Protein AF-A0A6J4SXY9-F1 (afdb_monomer_lite)

Organism: NCBI:txid169976

Radius of gyration: 25.93 Å; chains: 1; bounding box: 40×80×73 Å

Secondary structure (DSSP, 8-state):
--EEE-GGGSPP-S--EEEEES--HHHHHHHH-PPPEEEE-SS-EEEEEEEE-SSS-EEEEEE-TT-SS-SEEEEE-TT-HHHHHHHHHHTT--GGGEEEE-GGGHHHHHHHHHHHHHHHTTT------S----PPPP-------PPPP---

Foldseek 3Di:
DKDWDDCVPPDDDPDKWKWWFQDDQVLLCVQQVFDWDWDDDPPAIKTKIKIDPVPPWIWMWIAGPPDPDGTIMIIGDPPPLVNLLVVCVNSVDAPVRTPDGDPVSVVSNVVSNVVVVVVVVVPDPPPPPPDDDPDPPDDDDDDDDDDDDDDD

Structure (mmCIF, N/CA/C/O backbone):
data_AF-A0A6J4SXY9-F1
#
_entry.id   AF-A0A6J4SXY9-F1
#
loop_
_atom_site.group_PDB
_atom_site.id
_atom_site.type_symbol
_atom_site.label_atom_id
_atom_site.label_alt_id
_atom_site.label_comp_id
_atom_site.label_asym_id
_atom_site.label_entity_id
_atom_site.label_seq_id
_atom_site.pdbx_PDB_ins_code
_atom_site.Cartn_x
_atom_site.Cartn_y
_atom_site.Cartn_z
_atom_site.occupancy
_atom_site.B_iso_or_equiv
_atom_site.auth_seq_id
_atom_site.auth_comp_id
_atom_site.auth_asym_id
_atom_site.auth_atom_id
_atom_site.pdbx_PDB_model_num
ATOM 1 N N . MET A 1 1 ? -16.588 9.593 -3.927 1.00 68.44 1 MET A N 1
ATOM 2 C CA . MET A 1 1 ? -16.099 9.160 -5.251 1.00 68.44 1 MET A CA 1
ATOM 3 C C . MET A 1 1 ? -14.590 9.056 -5.149 1.00 68.44 1 MET A C 1
ATOM 5 O O . MET A 1 1 ? -13.985 10.033 -4.726 1.00 68.44 1 MET A O 1
ATOM 9 N N . ILE A 1 2 ? -14.017 7.882 -5.417 1.00 83.00 2 ILE A N 1
ATOM 10 C CA . ILE A 1 2 ? -12.562 7.674 -5.389 1.00 83.00 2 ILE A CA 1
ATOM 11 C C . ILE A 1 2 ? -11.983 8.322 -6.645 1.00 83.00 2 ILE A C 1
ATOM 13 O O . ILE A 1 2 ? -12.522 8.123 -7.734 1.00 83.00 2 ILE A O 1
ATOM 17 N N . ARG A 1 3 ? -10.928 9.122 -6.490 1.00 89.25 3 ARG A N 1
ATOM 18 C CA . ARG A 1 3 ? -10.155 9.663 -7.610 1.00 89.25 3 ARG A CA 1
ATOM 19 C C . ARG A 1 3 ? -8.835 8.909 -7.680 1.00 89.25 3 ARG A C 1
ATOM 21 O O . ARG A 1 3 ? -8.188 8.732 -6.650 1.00 89.25 3 ARG A O 1
ATOM 28 N N . GLN A 1 4 ? -8.473 8.449 -8.871 1.00 89.12 4 GLN A N 1
ATOM 29 C CA . GLN A 1 4 ? -7.216 7.750 -9.124 1.00 89.12 4 GLN A CA 1
ATOM 30 C C . GLN A 1 4 ? -6.433 8.463 -10.221 1.00 89.12 4 GLN A C 1
ATOM 32 O O . GLN A 1 4 ? -7.031 9.117 -11.077 1.00 89.12 4 GLN A O 1
ATOM 37 N N . PHE A 1 5 ? -5.115 8.343 -10.159 1.00 87.56 5 PHE A N 1
ATOM 38 C CA . PHE A 1 5 ? -4.172 8.882 -11.133 1.00 87.56 5 PHE A CA 1
ATOM 39 C C . PHE A 1 5 ? -3.023 7.888 -11.333 1.00 87.56 5 PHE A C 1
ATOM 41 O O . PHE A 1 5 ? -2.923 6.908 -10.587 1.00 87.56 5 PHE A O 1
ATOM 48 N N . THR A 1 6 ? -2.204 8.103 -12.361 1.00 81.56 6 THR A N 1
ATOM 49 C CA . THR A 1 6 ? -1.128 7.173 -12.720 1.00 81.56 6 THR A CA 1
ATOM 50 C C . THR A 1 6 ? 0.015 7.247 -11.710 1.00 81.56 6 THR A C 1
ATOM 52 O O . THR A 1 6 ? 0.191 8.240 -11.001 1.00 81.56 6 THR A O 1
ATOM 55 N N . LEU A 1 7 ? 0.819 6.184 -11.631 1.00 80.31 7 LEU A N 1
ATOM 56 C CA . LEU A 1 7 ? 1.990 6.173 -10.751 1.00 80.31 7 LEU A CA 1
ATOM 57 C C . LEU A 1 7 ? 3.033 7.230 -11.154 1.00 80.31 7 LEU A C 1
ATOM 59 O O . LEU A 1 7 ? 3.742 7.738 -10.294 1.00 80.31 7 LEU A O 1
ATOM 63 N N . GLU A 1 8 ? 3.092 7.594 -12.434 1.00 79.00 8 GLU A N 1
ATOM 64 C CA . GLU A 1 8 ? 3.990 8.626 -12.975 1.00 79.00 8 GLU A CA 1
ATOM 65 C C . GLU A 1 8 ? 3.764 10.002 -12.328 1.00 79.00 8 GLU A C 1
ATOM 67 O O . GLU A 1 8 ? 4.708 10.765 -12.134 1.00 79.00 8 GLU A O 1
ATOM 72 N N . ASP A 1 9 ? 2.525 10.286 -11.922 1.00 77.62 9 ASP A N 1
ATOM 73 C CA . ASP A 1 9 ? 2.143 11.517 -11.227 1.00 77.62 9 ASP A CA 1
ATOM 74 C C . ASP A 1 9 ? 2.424 11.456 -9.708 1.00 77.62 9 ASP A C 1
ATOM 76 O O . ASP A 1 9 ? 2.212 12.433 -8.973 1.00 77.62 9 ASP A O 1
ATOM 80 N N . TRP A 1 10 ? 2.873 10.308 -9.185 1.00 80.88 10 TRP A N 1
ATOM 81 C CA . TRP A 1 10 ? 3.233 10.169 -7.779 1.00 80.88 10 TRP A CA 1
ATOM 82 C C . TRP A 1 10 ? 4.629 10.752 -7.517 1.00 80.88 10 TRP A C 1
ATOM 84 O O . TRP A 1 10 ? 5.600 10.346 -8.153 1.00 80.88 10 TRP A O 1
ATOM 94 N N . PRO A 1 11 ? 4.782 11.678 -6.552 1.00 72.06 11 PRO A N 1
ATOM 95 C CA . PRO A 1 11 ? 6.075 12.292 -6.286 1.00 72.06 11 PRO A CA 1
ATOM 96 C C . PRO A 1 11 ? 7.095 11.252 -5.806 1.00 72.06 11 PRO A C 1
ATOM 98 O O . PRO A 1 11 ? 6.943 10.640 -4.744 1.00 72.06 11 PRO A O 1
ATOM 101 N N . SER A 1 12 ? 8.168 11.094 -6.578 1.00 66.19 12 SER A N 1
ATOM 102 C CA . SER A 1 12 ? 9.338 10.300 -6.210 1.00 66.19 12 SER A CA 1
ATOM 103 C C . SER A 1 12 ? 10.073 10.941 -5.027 1.00 66.19 12 SER A C 1
ATOM 105 O O . SER A 1 12 ? 10.362 12.138 -5.054 1.00 66.19 12 SER A O 1
ATOM 107 N N . GLY A 1 13 ? 10.413 10.162 -3.999 1.00 61.22 13 GLY A N 1
ATOM 108 C CA . GLY A 1 13 ? 11.187 10.645 -2.852 1.00 61.22 13 GLY A CA 1
ATOM 109 C C . GLY A 1 13 ? 11.545 9.528 -1.873 1.00 61.22 13 GLY A C 1
ATOM 110 O O . GLY A 1 13 ? 10.828 8.538 -1.775 1.00 61.22 13 GLY A O 1
ATOM 111 N N . LEU A 1 14 ? 12.659 9.695 -1.152 1.00 54.75 14 LEU A N 1
ATOM 112 C CA . LEU A 1 14 ? 13.198 8.697 -0.213 1.00 54.75 14 LEU A CA 1
ATOM 113 C C . LEU A 1 14 ? 12.423 8.618 1.116 1.00 54.75 14 LEU A C 1
ATOM 115 O O . LEU A 1 14 ? 12.527 7.628 1.834 1.00 54.75 14 LEU A O 1
ATOM 119 N N . GLU A 1 15 ? 11.636 9.643 1.448 1.00 61.06 15 GLU A N 1
ATOM 120 C CA . GLU A 1 15 ? 10.902 9.741 2.715 1.00 61.06 15 GLU A CA 1
ATOM 121 C C . GLU A 1 15 ? 9.438 9.336 2.541 1.00 61.06 15 GLU A C 1
ATOM 123 O O . GLU A 1 15 ? 8.530 10.165 2.605 1.00 61.06 15 GLU A O 1
ATOM 128 N N . GLN A 1 16 ? 9.201 8.053 2.276 1.00 72.69 16 GLN A N 1
ATOM 129 C CA . GLN A 1 16 ? 7.846 7.528 2.164 1.00 72.69 16 GLN A CA 1
ATOM 130 C C . GLN A 1 16 ? 7.484 6.643 3.358 1.00 72.69 16 GLN A C 1
ATOM 132 O O . GLN A 1 16 ? 8.209 5.736 3.769 1.00 72.69 16 GLN A O 1
ATOM 137 N N . ASP A 1 17 ? 6.315 6.930 3.917 1.00 82.25 17 ASP A N 1
ATOM 138 C CA . ASP A 1 17 ? 5.741 6.238 5.059 1.00 82.25 17 ASP A CA 1
ATOM 139 C C . ASP A 1 17 ? 5.097 4.934 4.561 1.00 82.25 17 ASP A C 1
ATOM 141 O O . ASP A 1 17 ? 4.033 4.969 3.946 1.00 82.25 17 ASP A O 1
ATOM 145 N N . ALA A 1 18 ? 5.735 3.785 4.812 1.00 89.38 18 ALA A N 1
ATOM 146 C CA . ALA A 1 18 ? 5.314 2.499 4.250 1.00 89.38 18 ALA A CA 1
ATOM 147 C C . ALA A 1 18 ? 4.686 1.534 5.273 1.00 89.38 18 ALA A C 1
ATOM 149 O O 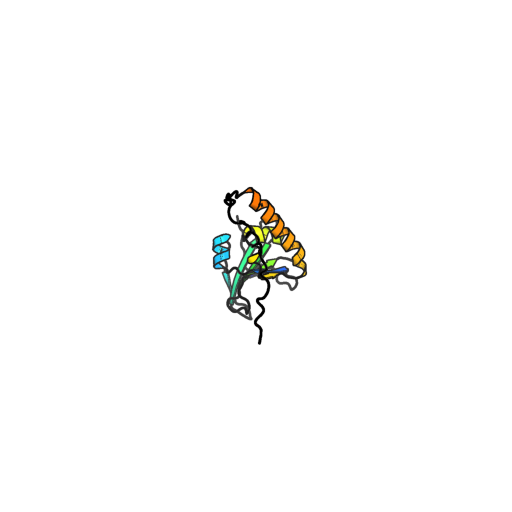. ALA A 1 18 ? 5.124 1.411 6.425 1.00 89.38 18 ALA A O 1
ATOM 150 N N . ILE A 1 19 ? 3.666 0.802 4.824 1.00 93.50 19 ILE A N 1
ATOM 151 C CA . ILE A 1 19 ? 3.005 -0.286 5.554 1.00 93.50 19 ILE A CA 1
ATOM 152 C C . ILE A 1 19 ? 2.810 -1.453 4.597 1.00 93.50 19 ILE A C 1
ATOM 154 O O . ILE A 1 19 ? 2.238 -1.276 3.529 1.00 93.50 19 ILE A O 1
ATOM 158 N N . LEU A 1 20 ? 3.232 -2.649 4.995 1.00 96.06 20 LEU A N 1
ATOM 159 C CA . LEU A 1 20 ? 3.011 -3.860 4.214 1.00 96.06 20 LEU A CA 1
ATOM 160 C C . LEU A 1 20 ? 1.724 -4.549 4.667 1.00 96.06 20 LEU A C 1
ATOM 162 O O . LEU A 1 20 ? 1.574 -4.896 5.846 1.00 96.06 20 LEU A O 1
ATOM 166 N N . LEU A 1 21 ? 0.814 -4.760 3.721 1.00 97.00 21 LEU A N 1
ATOM 167 C CA . LEU A 1 21 ? -0.462 -5.435 3.921 1.00 97.00 21 LEU A CA 1
ATOM 168 C C . LEU A 1 21 ? -0.419 -6.842 3.325 1.00 97.00 21 LEU A C 1
ATOM 170 O O . LEU A 1 21 ? 0.147 -7.037 2.259 1.00 97.00 21 LEU A O 1
ATOM 174 N N . SER A 1 22 ? -1.085 -7.809 3.955 1.00 97.38 22 SER A N 1
ATOM 175 C CA . SER A 1 22 ? -1.239 -9.172 3.421 1.00 97.38 22 SER A CA 1
ATOM 176 C C . SER A 1 22 ? -2.225 -9.285 2.257 1.00 97.38 22 SER A C 1
ATOM 178 O O . SER A 1 22 ? -2.527 -10.396 1.837 1.00 97.38 22 SER A O 1
ATOM 180 N N . LEU A 1 23 ? -2.786 -8.166 1.799 1.00 97.31 23 LEU A N 1
ATOM 181 C CA . LEU A 1 23 ? -3.806 -8.127 0.757 1.00 97.31 23 LEU A CA 1
ATOM 182 C C . LEU A 1 23 ? -3.143 -8.075 -0.620 1.00 97.31 23 LEU A C 1
ATOM 184 O O . LEU A 1 23 ? -2.150 -7.362 -0.794 1.00 97.31 23 LEU A O 1
ATOM 188 N N . ASP A 1 24 ? -3.719 -8.786 -1.583 1.00 97.19 24 ASP A N 1
ATOM 189 C CA . ASP A 1 24 ? -3.371 -8.686 -3.001 1.00 97.19 24 ASP A CA 1
ATOM 190 C C . ASP A 1 24 ? -4.198 -7.582 -3.708 1.00 97.19 24 ASP A C 1
ATOM 192 O O . ASP A 1 24 ? -5.195 -7.092 -3.149 1.00 97.19 24 ASP A O 1
ATOM 196 N N . PRO A 1 25 ? -3.786 -7.143 -4.914 1.00 97.69 25 PRO A N 1
ATOM 197 C CA . PRO A 1 25 ? -4.511 -6.137 -5.691 1.00 97.69 25 PRO A CA 1
ATOM 198 C C . PRO A 1 25 ? -5.984 -6.484 -5.920 1.00 97.69 25 PRO A C 1
ATOM 200 O O . PRO A 1 25 ? -6.857 -5.634 -5.726 1.00 97.69 25 PRO A O 1
ATOM 203 N N . ASP A 1 26 ? -6.277 -7.743 -6.250 1.00 97.50 26 ASP A N 1
ATOM 204 C CA . ASP A 1 26 ? -7.632 -8.228 -6.517 1.00 97.50 26 ASP A CA 1
ATOM 205 C C . ASP A 1 26 ? -8.550 -8.088 -5.296 1.00 97.50 26 ASP A C 1
ATOM 207 O O . ASP A 1 26 ? -9.710 -7.678 -5.398 1.00 97.50 26 ASP A O 1
ATOM 211 N N . GLU A 1 27 ? -8.057 -8.424 -4.109 1.00 97.06 27 GLU A N 1
ATOM 212 C CA . GLU A 1 27 ? -8.789 -8.293 -2.862 1.00 97.06 27 GLU A CA 1
ATOM 213 C C . GLU A 1 27 ? -9.036 -6.830 -2.503 1.00 97.06 27 GLU A C 1
ATOM 215 O O . GLU A 1 27 ? -10.156 -6.475 -2.114 1.00 97.06 27 GLU A O 1
ATOM 220 N N . ILE A 1 28 ? -8.032 -5.971 -2.678 1.00 97.06 28 ILE A N 1
ATOM 221 C CA . ILE A 1 28 ? -8.182 -4.530 -2.467 1.00 97.06 28 ILE A CA 1
ATOM 222 C C . ILE A 1 28 ? -9.220 -3.958 -3.437 1.00 97.06 28 ILE A C 1
ATOM 224 O O . ILE A 1 28 ? -10.114 -3.215 -3.010 1.00 97.06 28 ILE A O 1
ATOM 228 N N . ALA A 1 29 ? -9.151 -4.336 -4.713 1.00 96.56 29 ALA A N 1
ATOM 229 C CA . ALA A 1 29 ? -10.082 -3.903 -5.744 1.00 96.56 29 ALA A CA 1
ATOM 230 C C . ALA A 1 29 ? -11.518 -4.324 -5.421 1.00 96.56 29 ALA A C 1
ATOM 232 O O . ALA A 1 29 ? -12.426 -3.491 -5.447 1.00 96.56 29 ALA A O 1
ATOM 233 N N . ARG A 1 30 ? -11.735 -5.580 -5.005 1.00 96.56 30 ARG A N 1
ATOM 234 C CA . ARG A 1 30 ? -13.059 -6.069 -4.580 1.00 96.56 30 ARG A CA 1
ATOM 235 C C . ARG A 1 30 ? -13.619 -5.310 -3.376 1.00 96.56 30 ARG A C 1
ATOM 237 O O . ARG A 1 30 ? -14.818 -5.042 -3.335 1.00 96.56 30 ARG A O 1
ATOM 244 N N . ARG A 1 31 ? -12.785 -4.997 -2.379 1.00 94.94 31 ARG A N 1
ATOM 245 C CA . ARG A 1 31 ? -13.229 -4.369 -1.118 1.00 94.94 31 ARG A CA 1
ATOM 246 C C . ARG A 1 31 ? -13.486 -2.870 -1.248 1.00 94.94 31 ARG A C 1
ATOM 248 O O . ARG A 1 31 ? -14.402 -2.354 -0.614 1.00 94.94 31 ARG A O 1
ATOM 255 N N . SER A 1 32 ? -12.664 -2.175 -2.031 1.00 94.88 32 SER A N 1
ATOM 256 C CA . SER A 1 32 ? -12.626 -0.707 -2.056 1.00 94.88 32 SER A CA 1
ATOM 257 C C . SER A 1 32 ? -12.993 -0.091 -3.406 1.00 94.88 32 SER A C 1
ATOM 259 O O . SER A 1 32 ? -13.282 1.101 -3.467 1.00 94.88 32 SER A O 1
ATOM 261 N N . GLY A 1 33 ? -13.002 -0.876 -4.487 1.00 94.94 33 GLY A N 1
ATOM 262 C CA . GLY A 1 33 ? -13.194 -0.385 -5.853 1.00 94.94 33 GLY A CA 1
ATOM 263 C C . GLY A 1 33 ? -11.964 0.308 -6.451 1.00 94.94 33 GLY A C 1
ATOM 264 O O . GLY A 1 33 ? -12.073 0.892 -7.528 1.00 94.94 33 GLY A O 1
ATOM 265 N N . VAL A 1 34 ? -10.817 0.268 -5.764 1.00 95.69 34 VAL A N 1
ATOM 266 C CA . VAL A 1 34 ? -9.527 0.754 -6.273 1.00 95.69 34 VAL A CA 1
ATOM 267 C C . VAL A 1 34 ? -9.084 -0.109 -7.451 1.00 95.69 34 VAL A C 1
ATOM 269 O O . VAL A 1 34 ? -9.125 -1.332 -7.374 1.00 95.69 34 VAL A O 1
ATOM 272 N N . ARG A 1 35 ? -8.651 0.525 -8.538 1.00 95.94 35 ARG A N 1
ATOM 273 C CA . ARG A 1 35 ? -8.095 -0.161 -9.709 1.00 95.94 35 ARG A CA 1
ATOM 274 C C . ARG A 1 35 ? -6.580 -0.096 -9.685 1.00 95.94 35 ARG A C 1
ATOM 276 O O . ARG A 1 35 ? -6.039 0.963 -9.372 1.00 95.94 35 ARG A O 1
ATOM 283 N N . PHE A 1 36 ? -5.946 -1.215 -9.998 1.00 95.62 36 PHE A N 1
ATOM 284 C CA . PHE A 1 36 ? -4.506 -1.310 -10.160 1.00 95.62 36 PHE A CA 1
ATOM 285 C C . PHE A 1 36 ? -4.167 -1.337 -11.643 1.00 95.62 36 PHE A C 1
ATOM 287 O O . PHE A 1 36 ? -4.859 -1.984 -12.428 1.00 95.62 36 PHE A O 1
ATOM 294 N N . ASP A 1 37 ? -3.096 -0.638 -11.986 1.00 95.56 37 ASP A N 1
ATOM 295 C CA . ASP A 1 37 ? -2.505 -0.635 -13.310 1.00 95.56 37 ASP A CA 1
ATOM 296 C C . ASP A 1 37 ? -1.161 -1.364 -13.244 1.00 95.56 37 ASP A C 1
ATOM 298 O O . ASP A 1 37 ? -0.382 -1.188 -12.300 1.00 95.56 37 ASP A O 1
ATOM 302 N N . ALA A 1 38 ? -0.897 -2.200 -14.246 1.00 95.06 38 ALA A N 1
ATOM 303 C CA . ALA A 1 38 ? 0.382 -2.878 -14.376 1.00 95.06 38 ALA A CA 1
ATOM 304 C C . ALA A 1 38 ? 1.459 -1.892 -14.850 1.00 95.06 38 ALA A C 1
ATOM 306 O O . ALA A 1 38 ? 1.216 -1.049 -15.715 1.00 95.06 38 ALA A O 1
ATOM 307 N N . GLY A 1 39 ? 2.664 -2.034 -14.313 1.00 92.06 39 GLY A N 1
ATOM 308 C CA . GLY A 1 39 ? 3.832 -1.243 -14.663 1.00 92.06 39 GLY A CA 1
ATOM 309 C C . GLY A 1 39 ? 5.107 -2.076 -14.621 1.00 92.06 39 GLY A C 1
ATOM 310 O O . GLY A 1 39 ? 5.112 -3.241 -14.219 1.00 92.06 39 GLY A O 1
ATOM 311 N N . VAL A 1 40 ? 6.196 -1.468 -15.076 1.00 92.81 40 VAL A N 1
ATOM 312 C CA . VAL A 1 40 ? 7.530 -2.072 -15.086 1.00 92.81 40 VAL A CA 1
ATOM 313 C C . VAL A 1 40 ? 8.520 -1.020 -14.614 1.00 92.81 40 VAL A C 1
ATOM 315 O O . VAL A 1 40 ? 8.485 0.113 -15.098 1.00 92.81 40 VAL A O 1
ATOM 318 N N . ASP A 1 41 ? 9.386 -1.375 -13.670 1.00 87.50 41 ASP A N 1
ATOM 319 C CA . ASP A 1 41 ? 10.536 -0.559 -13.290 1.00 87.50 41 ASP A CA 1
ATOM 320 C C . ASP A 1 41 ? 11.853 -1.261 -13.663 1.00 87.50 41 ASP A C 1
ATOM 322 O O . ASP A 1 41 ? 11.873 -2.274 -14.361 1.00 87.50 41 ASP A O 1
ATOM 326 N N . ALA A 1 42 ? 12.986 -0.683 -13.261 1.00 86.25 42 ALA A N 1
ATOM 327 C CA . ALA A 1 42 ? 14.301 -1.234 -13.588 1.00 86.25 42 ALA A CA 1
ATOM 328 C C . ALA A 1 42 ? 14.602 -2.581 -12.900 1.00 86.25 42 ALA A C 1
ATOM 330 O O . ALA A 1 42 ? 15.591 -3.226 -13.249 1.00 86.25 42 ALA A O 1
ATOM 331 N N . LEU A 1 43 ? 13.806 -2.976 -11.904 1.00 84.31 43 LEU A N 1
ATOM 332 C CA . LEU A 1 43 ? 14.025 -4.149 -11.066 1.00 84.31 43 LEU A CA 1
ATOM 333 C C . LEU A 1 43 ? 12.980 -5.245 -11.314 1.00 84.31 43 LEU A C 1
ATOM 335 O O . LEU A 1 43 ? 13.353 -6.416 -11.275 1.00 84.31 43 LEU A O 1
ATOM 339 N N . ASP A 1 44 ? 11.710 -4.898 -11.554 1.00 91.31 44 ASP A N 1
ATOM 340 C CA . ASP A 1 44 ? 10.619 -5.875 -11.666 1.00 91.31 44 ASP A CA 1
ATOM 341 C C . ASP A 1 44 ? 9.361 -5.328 -12.384 1.00 91.31 44 ASP A C 1
ATOM 343 O O . ASP A 1 44 ? 9.220 -4.134 -12.669 1.00 91.31 44 ASP A O 1
ATOM 347 N N . VAL A 1 45 ? 8.412 -6.226 -12.656 1.00 94.38 45 VAL A N 1
ATOM 348 C CA . VAL A 1 45 ? 7.020 -5.873 -12.961 1.00 94.38 45 VAL A CA 1
ATOM 349 C C . VAL A 1 45 ? 6.258 -5.610 -11.664 1.00 94.38 45 VAL A C 1
ATOM 351 O O . VAL A 1 45 ? 6.508 -6.243 -10.638 1.00 94.38 45 VAL A O 1
ATOM 354 N N . PHE A 1 46 ? 5.297 -4.696 -11.700 1.00 94.56 46 PHE A N 1
ATOM 355 C CA . PHE A 1 46 ? 4.480 -4.377 -10.535 1.00 94.56 46 PHE A CA 1
ATOM 356 C C . PHE A 1 46 ? 3.048 -4.028 -10.925 1.00 94.56 46 PHE A C 1
ATOM 358 O O . PHE A 1 46 ? 2.750 -3.704 -12.071 1.00 94.56 46 PHE A O 1
ATOM 365 N N . GLU A 1 47 ? 2.166 -4.047 -9.938 1.00 96.44 47 GLU A N 1
ATOM 366 C CA . GLU A 1 47 ? 0.835 -3.459 -10.012 1.00 96.44 47 GLU A CA 1
ATOM 367 C C . GLU A 1 47 ? 0.764 -2.299 -9.029 1.00 96.44 47 GLU A C 1
ATOM 369 O O . GLU A 1 47 ? 1.154 -2.430 -7.865 1.00 96.44 47 GLU A O 1
ATOM 374 N N . ALA A 1 48 ? 0.273 -1.148 -9.477 1.00 96.00 48 ALA A N 1
ATOM 375 C CA . ALA A 1 48 ? 0.167 0.024 -8.627 1.00 96.00 48 ALA A CA 1
ATOM 376 C C . ALA A 1 48 ? -1.174 0.728 -8.771 1.00 96.00 48 ALA A C 1
ATOM 378 O O . ALA A 1 48 ? -1.824 0.694 -9.810 1.00 96.00 48 ALA A O 1
ATOM 379 N N . ALA A 1 49 ? -1.569 1.409 -7.705 1.00 95.81 49 ALA A N 1
ATOM 380 C CA . ALA A 1 49 ? -2.723 2.284 -7.705 1.00 95.81 49 ALA A CA 1
ATOM 381 C C . ALA A 1 49 ? -2.395 3.534 -6.907 1.00 95.81 49 ALA A C 1
ATOM 383 O O . ALA A 1 49 ? -1.883 3.440 -5.792 1.00 95.81 49 ALA A O 1
ATOM 384 N N . VAL A 1 50 ? -2.750 4.704 -7.430 1.00 94.62 50 VAL A N 1
ATOM 385 C CA . VAL A 1 50 ? -2.662 5.940 -6.658 1.00 94.62 50 VAL A CA 1
ATOM 386 C C . VAL A 1 50 ? -4.049 6.484 -6.389 1.00 94.62 50 VAL A C 1
ATOM 388 O O . VAL A 1 50 ? -4.894 6.546 -7.280 1.00 94.62 50 VAL A O 1
ATOM 391 N N . VAL A 1 51 ? -4.304 6.830 -5.131 1.00 93.31 51 VAL A N 1
ATOM 392 C CA . VAL A 1 51 ? -5.629 7.189 -4.635 1.00 93.31 51 VAL A CA 1
ATOM 393 C C . VAL A 1 51 ? -5.590 8.572 -4.004 1.00 93.31 51 VAL A C 1
ATOM 395 O O . VAL A 1 51 ? -4.859 8.811 -3.043 1.00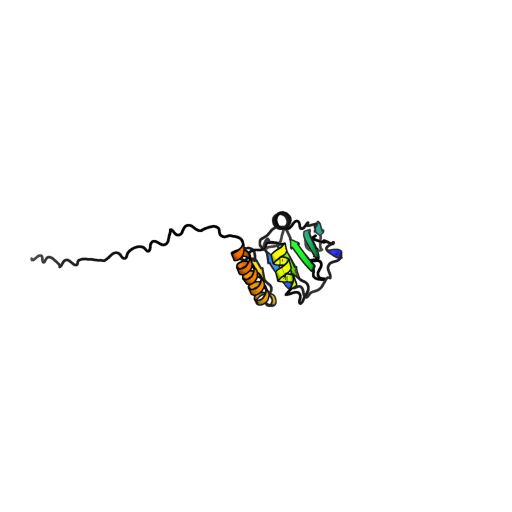 93.31 51 VAL A O 1
ATOM 398 N N . ASP A 1 52 ? -6.427 9.474 -4.513 1.00 91.56 52 ASP A N 1
ATOM 399 C CA . ASP A 1 52 ? -6.734 10.764 -3.898 1.00 91.56 52 ASP A CA 1
ATOM 400 C C . ASP A 1 52 ? -7.986 10.640 -3.016 1.00 91.56 52 ASP A C 1
ATOM 402 O O . ASP A 1 52 ? -9.059 10.204 -3.449 1.00 91.56 52 ASP A O 1
ATOM 406 N N . LEU A 1 53 ? -7.842 11.044 -1.755 1.00 87.56 53 LEU A N 1
ATOM 407 C CA . LEU A 1 53 ? -8.903 11.047 -0.751 1.00 87.56 53 LEU A CA 1
ATOM 408 C C . LEU A 1 53 ? -9.803 12.295 -0.837 1.00 87.56 53 LEU A C 1
ATOM 410 O O . LEU A 1 53 ? -10.756 12.416 -0.067 1.00 87.56 53 LEU A O 1
ATOM 414 N N . GLY A 1 54 ? -9.513 13.238 -1.740 1.00 85.06 54 GLY A N 1
ATOM 415 C CA . GLY A 1 54 ? -10.299 14.451 -1.985 1.00 85.06 54 GLY A CA 1
ATOM 416 C C . GLY A 1 54 ? -10.130 15.546 -0.928 1.00 85.06 54 GLY A C 1
ATOM 417 O O . GLY A 1 54 ? -10.790 16.579 -0.993 1.00 85.06 54 GLY A O 1
ATOM 418 N N . ASN A 1 55 ? -9.248 15.341 0.051 1.00 81.56 55 ASN A N 1
ATOM 419 C CA . ASN A 1 55 ? -8.927 16.287 1.125 1.00 81.56 55 ASN A CA 1
ATOM 420 C C . ASN A 1 55 ? -7.474 16.791 1.038 1.00 81.56 55 ASN A C 1
ATOM 422 O O . ASN A 1 55 ? -6.876 17.142 2.057 1.00 81.56 55 ASN A O 1
ATOM 426 N N . GLY A 1 56 ? -6.897 16.769 -0.168 1.00 82.38 56 GLY A N 1
ATOM 427 C CA . GLY A 1 56 ? -5.488 17.087 -0.411 1.00 82.38 56 GLY A CA 1
ATOM 428 C C . GLY A 1 56 ? -4.518 16.007 0.078 1.00 82.38 56 GLY A C 1
ATOM 429 O O . GLY A 1 56 ? -3.309 16.223 0.065 1.00 82.38 56 GLY A O 1
ATOM 430 N N . LYS A 1 57 ? -5.029 14.853 0.526 1.00 86.25 57 LYS A N 1
ATOM 431 C CA . LYS A 1 57 ? -4.223 13.686 0.879 1.00 86.25 57 LYS A CA 1
ATOM 432 C C . LYS A 1 57 ? -4.365 12.626 -0.194 1.00 86.25 57 LYS A C 1
ATOM 434 O O . LYS A 1 57 ? -5.453 12.383 -0.710 1.00 86.25 57 LYS A O 1
ATOM 439 N N . SER A 1 58 ? -3.277 11.923 -0.423 1.00 90.69 58 SER A N 1
ATOM 440 C CA . SER A 1 58 ? -3.239 10.792 -1.326 1.00 90.69 58 SER A CA 1
ATOM 441 C C . SER A 1 58 ? -2.304 9.724 -0.782 1.00 90.69 58 SER A C 1
ATOM 443 O O . SER A 1 58 ? -1.481 9.986 0.102 1.00 90.69 58 SER A O 1
ATOM 445 N N . PHE A 1 59 ? -2.479 8.509 -1.276 1.00 93.12 59 PHE A N 1
ATOM 446 C CA . PHE A 1 59 ? -1.623 7.371 -0.977 1.00 93.12 59 PHE A CA 1
ATOM 447 C C . PHE A 1 59 ? -1.430 6.539 -2.239 1.00 93.12 59 PHE A C 1
ATOM 449 O O . PHE A 1 59 ? -2.291 6.541 -3.119 1.00 93.12 59 PHE A O 1
ATOM 456 N N . ALA A 1 60 ? -0.313 5.828 -2.305 1.00 94.50 60 ALA A N 1
ATOM 457 C CA . ALA A 1 60 ? -0.059 4.842 -3.337 1.00 94.50 60 ALA A CA 1
ATOM 458 C C . ALA A 1 60 ? -0.140 3.432 -2.745 1.00 94.50 60 ALA A C 1
ATOM 460 O O . ALA A 1 60 ? 0.105 3.208 -1.558 1.00 94.50 60 ALA A O 1
ATOM 461 N N . LEU A 1 61 ? -0.523 2.489 -3.586 1.00 95.50 61 LEU A N 1
ATOM 462 C CA . LEU A 1 61 ? -0.476 1.062 -3.346 1.00 95.50 61 LEU A CA 1
ATOM 463 C C . LEU A 1 61 ? 0.451 0.470 -4.388 1.00 95.50 61 LEU A C 1
ATOM 465 O O . LEU A 1 61 ? 0.357 0.837 -5.557 1.00 95.50 61 LEU A O 1
ATOM 469 N N . GLN A 1 62 ? 1.320 -0.433 -3.961 1.00 95.19 62 GLN A N 1
ATOM 470 C CA . GLN A 1 62 ? 2.267 -1.083 -4.848 1.00 95.19 62 GLN A CA 1
ATOM 471 C C . GLN A 1 62 ? 2.401 -2.554 -4.483 1.00 95.19 62 GLN A C 1
ATOM 473 O O . GLN A 1 62 ? 2.620 -2.900 -3.321 1.00 95.19 62 GLN A O 1
ATOM 478 N N . TYR A 1 63 ? 2.262 -3.414 -5.478 1.00 96.38 63 TYR A N 1
ATOM 479 C CA . TYR A 1 63 ? 2.369 -4.855 -5.359 1.00 96.38 63 TYR A CA 1
ATOM 480 C C . TYR A 1 63 ? 3.413 -5.360 -6.351 1.00 96.38 63 TYR A C 1
ATOM 482 O O . TYR A 1 63 ? 3.345 -5.056 -7.538 1.00 96.38 63 TYR A O 1
ATOM 490 N N . TYR A 1 64 ? 4.372 -6.131 -5.848 1.00 95.75 64 TYR A N 1
ATOM 491 C CA . TYR A 1 64 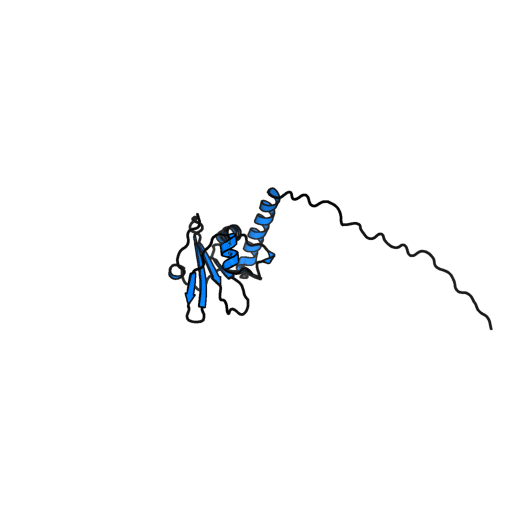? 5.402 -6.784 -6.648 1.00 95.75 64 TYR A CA 1
ATOM 492 C C . TYR A 1 64 ? 5.172 -8.297 -6.577 1.00 95.75 64 TYR A C 1
ATOM 494 O O . TYR A 1 64 ? 5.364 -8.875 -5.500 1.00 95.75 64 TYR A O 1
ATOM 502 N N . PRO A 1 65 ? 4.774 -8.957 -7.681 1.00 95.00 65 PRO A N 1
ATOM 503 C CA . PRO A 1 65 ? 4.467 -10.388 -7.682 1.00 95.00 65 PRO A CA 1
ATOM 504 C C . PRO A 1 65 ? 5.641 -11.269 -7.237 1.00 95.00 65 PRO A C 1
ATOM 506 O O . PRO A 1 65 ? 5.426 -12.331 -6.654 1.00 95.00 65 PRO A O 1
ATOM 509 N N . ASN A 1 66 ? 6.879 -10.819 -7.474 1.00 94.25 66 ASN A N 1
ATOM 510 C CA . ASN A 1 66 ? 8.095 -11.572 -7.160 1.00 94.25 66 ASN A CA 1
ATOM 511 C C . ASN A 1 66 ? 8.772 -11.130 -5.848 1.00 94.25 66 ASN A C 1
ATOM 513 O O . ASN A 1 66 ? 9.896 -11.552 -5.560 1.00 94.25 66 ASN A O 1
ATOM 517 N N . ALA A 1 67 ? 8.121 -10.292 -5.031 1.00 92.19 67 ALA A N 1
ATOM 518 C CA . ALA A 1 67 ? 8.691 -9.861 -3.758 1.00 92.19 67 ALA A CA 1
ATOM 519 C C . ALA A 1 67 ? 8.882 -11.046 -2.783 1.00 92.19 67 ALA A C 1
ATOM 521 O O . ALA A 1 67 ? 7.998 -11.898 -2.667 1.00 92.19 67 ALA A O 1
ATOM 522 N N . PRO A 1 68 ? 9.976 -11.083 -1.990 1.00 93.12 68 PRO A N 1
ATOM 523 C CA . PRO A 1 68 ? 10.227 -12.163 -1.025 1.00 93.12 68 PRO A CA 1
ATOM 524 C C . PRO A 1 68 ? 9.128 -12.336 0.031 1.00 93.12 68 PRO A C 1
ATOM 526 O O . PRO A 1 68 ? 8.947 -13.423 0.578 1.00 93.12 68 PRO A O 1
ATOM 529 N N . ILE A 1 69 ? 8.418 -11.251 0.348 1.00 93.12 69 ILE A N 1
ATOM 530 C CA . ILE A 1 69 ? 7.240 -11.257 1.209 1.00 93.12 69 ILE A CA 1
ATOM 531 C C . ILE A 1 69 ? 6.076 -10.755 0.362 1.00 93.12 69 ILE A C 1
ATOM 533 O O . ILE A 1 69 ? 6.047 -9.584 -0.009 1.00 93.12 69 ILE A O 1
ATOM 537 N N . SER A 1 70 ? 5.120 -11.639 0.080 1.00 94.38 70 SER A N 1
ATOM 538 C CA . SER A 1 70 ? 3.924 -11.279 -0.679 1.00 94.38 70 SER A CA 1
ATOM 539 C C . SER A 1 70 ? 3.053 -10.298 0.102 1.00 94.38 70 SER A C 1
ATOM 541 O O . SER A 1 70 ? 2.790 -10.492 1.294 1.00 94.38 70 SER A O 1
ATOM 543 N N . GLY A 1 71 ? 2.574 -9.269 -0.588 1.00 96.62 71 GLY A N 1
ATOM 544 C CA . GLY A 1 71 ? 1.664 -8.284 -0.028 1.00 96.62 71 GLY A CA 1
ATOM 545 C C . GLY A 1 71 ? 1.692 -6.961 -0.778 1.00 96.62 71 GLY A C 1
ATOM 546 O O . GLY A 1 71 ? 2.627 -6.666 -1.520 1.00 96.62 71 GLY A O 1
ATOM 547 N N . THR A 1 72 ? 0.662 -6.150 -0.564 1.00 97.44 72 THR A N 1
ATOM 548 C CA . THR A 1 72 ? 0.588 -4.799 -1.123 1.00 97.44 72 THR A CA 1
ATOM 549 C C . THR A 1 72 ? 1.172 -3.797 -0.136 1.00 97.44 72 THR A C 1
ATOM 551 O O . THR A 1 72 ? 0.753 -3.709 1.022 1.00 97.44 72 THR A O 1
ATOM 554 N N . THR A 1 73 ? 2.129 -3.003 -0.600 1.00 95.62 73 THR A N 1
ATOM 555 C CA . THR A 1 73 ? 2.705 -1.899 0.162 1.00 95.62 73 THR A CA 1
ATOM 556 C C . THR A 1 73 ? 1.809 -0.675 0.033 1.00 95.62 73 THR A C 1
ATOM 558 O O . THR A 1 73 ? 1.599 -0.159 -1.060 1.00 95.62 73 THR A O 1
ATOM 561 N N . LEU A 1 74 ? 1.287 -0.196 1.159 1.00 94.94 74 LEU A N 1
ATOM 562 C CA . LEU A 1 74 ? 0.663 1.112 1.279 1.00 94.94 74 LEU A CA 1
ATOM 563 C C . LEU A 1 74 ? 1.738 2.158 1.554 1.00 94.94 74 LEU A C 1
ATOM 565 O O . LEU A 1 74 ? 2.419 2.106 2.578 1.00 94.94 74 LEU A O 1
ATOM 569 N N . ILE A 1 75 ? 1.817 3.134 0.663 1.00 92.50 75 ILE A N 1
ATOM 570 C CA . ILE A 1 75 ? 2.785 4.218 0.670 1.00 92.50 75 ILE A CA 1
ATOM 571 C C . ILE A 1 75 ? 2.037 5.525 0.927 1.00 92.50 75 ILE A C 1
ATOM 573 O O . ILE A 1 75 ? 1.163 5.939 0.163 1.00 92.50 75 ILE A O 1
ATOM 577 N N . LEU A 1 76 ? 2.385 6.192 2.017 1.00 88.88 76 LEU A N 1
ATOM 578 C CA . LEU A 1 76 ? 1.828 7.475 2.414 1.00 88.88 76 LEU A CA 1
ATOM 579 C C . LEU A 1 76 ? 2.840 8.590 2.146 1.00 88.88 76 LEU A C 1
ATOM 581 O O . LEU A 1 76 ? 4.050 8.402 2.286 1.00 88.88 76 LEU A O 1
ATOM 585 N N . ARG A 1 77 ? 2.344 9.789 1.817 1.00 83.12 77 ARG A N 1
ATOM 586 C CA . ARG A 1 77 ? 3.202 10.981 1.791 1.00 83.12 77 ARG A CA 1
ATOM 587 C C . ARG A 1 77 ? 3.743 11.273 3.200 1.00 83.12 77 ARG A C 1
ATOM 589 O O . ARG A 1 77 ? 3.006 11.056 4.172 1.00 83.12 77 ARG A O 1
ATOM 596 N N . PRO A 1 78 ? 4.966 11.804 3.334 1.00 70.38 78 PRO A N 1
ATOM 597 C CA . PRO A 1 78 ? 5.531 12.128 4.638 1.00 70.38 78 PRO A CA 1
ATOM 598 C C . PRO A 1 78 ? 4.615 13.069 5.434 1.00 70.38 78 PRO A C 1
ATOM 600 O O . PRO A 1 78 ? 3.886 13.897 4.880 1.00 70.38 78 PRO A O 1
ATOM 603 N N . HIS A 1 79 ? 4.604 12.889 6.756 1.00 66.19 79 HIS A N 1
ATOM 604 C CA . HIS A 1 79 ? 3.757 13.619 7.713 1.00 66.19 79 HIS A CA 1
ATOM 605 C C . HIS A 1 79 ? 2.239 13.437 7.537 1.00 66.19 79 HIS A C 1
ATOM 607 O O . HIS A 1 79 ? 1.444 14.083 8.227 1.00 66.19 79 HIS A O 1
ATOM 613 N N . SER A 1 80 ? 1.793 12.506 6.690 1.00 68.56 80 SER A N 1
ATOM 614 C CA . SER A 1 80 ? 0.370 12.221 6.492 1.00 68.56 80 SER A CA 1
ATOM 615 C C . SER A 1 80 ? -0.162 11.150 7.456 1.00 68.56 80 SER A C 1
ATOM 617 O O . SER A 1 80 ? -0.986 10.311 7.098 1.00 68.56 80 SER A O 1
ATOM 619 N N . ALA A 1 81 ? 0.187 11.226 8.746 1.00 70.25 81 ALA A N 1
ATOM 620 C CA . ALA A 1 81 ? -0.394 10.354 9.778 1.00 70.25 81 ALA A CA 1
ATOM 621 C C . ALA A 1 81 ? -1.940 10.412 9.804 1.00 70.25 81 ALA A C 1
ATOM 623 O O . ALA A 1 81 ? -2.614 9.436 10.133 1.00 70.25 81 ALA A O 1
ATOM 624 N N . ARG A 1 82 ? -2.528 11.551 9.406 1.00 71.69 82 ARG A N 1
ATOM 625 C CA . ARG A 1 82 ? -3.983 11.682 9.202 1.00 71.69 82 ARG A CA 1
ATOM 626 C C . ARG A 1 82 ? -4.486 11.013 7.919 1.00 71.69 82 ARG A C 1
ATOM 628 O O . ARG A 1 82 ? -5.683 10.780 7.826 1.00 71.69 82 ARG A O 1
ATOM 635 N N . GLY A 1 83 ? -3.631 10.792 6.926 1.00 82.56 83 GLY A N 1
ATOM 636 C CA . GLY A 1 83 ? -3.921 10.030 5.709 1.00 82.56 83 GLY A CA 1
ATOM 637 C C . GLY A 1 83 ? -3.974 8.530 5.979 1.00 82.56 83 GLY A C 1
ATOM 638 O O . GLY A 1 83 ? -4.849 7.861 5.446 1.00 82.56 83 GLY A O 1
ATOM 639 N N . LEU A 1 84 ? -3.149 8.029 6.907 1.00 87.56 84 LEU A N 1
ATOM 640 C CA . LEU A 1 84 ? -3.149 6.619 7.308 1.00 87.56 84 LEU A CA 1
ATOM 641 C C . LEU A 1 84 ? -4.536 6.120 7.731 1.00 87.56 84 LEU A C 1
ATOM 643 O O . LEU A 1 84 ? -5.000 5.085 7.266 1.00 87.56 84 LEU A O 1
ATOM 647 N N . LYS A 1 85 ? -5.222 6.855 8.609 1.00 87.69 85 LYS A N 1
ATOM 648 C CA . LYS A 1 85 ? -6.558 6.465 9.082 1.00 87.69 85 LYS A CA 1
ATOM 649 C C . LYS A 1 85 ? -7.577 6.401 7.943 1.00 87.69 85 LYS A C 1
ATOM 651 O O . LYS A 1 85 ? -8.358 5.454 7.884 1.00 87.69 85 LYS A O 1
ATOM 656 N N . ASP A 1 86 ? -7.568 7.405 7.074 1.00 89.62 86 ASP A N 1
ATOM 657 C CA . ASP A 1 86 ? -8.498 7.504 5.950 1.00 89.62 86 ASP A CA 1
ATOM 658 C C . ASP A 1 86 ? -8.223 6.382 4.932 1.00 89.62 86 ASP A C 1
ATOM 660 O O . ASP A 1 86 ? -9.157 5.697 4.519 1.00 89.62 86 ASP A O 1
ATOM 664 N N . ALA A 1 87 ? -6.947 6.111 4.631 1.00 91.81 87 ALA A N 1
ATOM 665 C CA . ALA A 1 87 ? -6.510 5.008 3.776 1.00 91.81 87 ALA A CA 1
ATOM 666 C C . ALA A 1 87 ? -6.929 3.644 4.347 1.00 91.81 87 ALA A C 1
ATOM 668 O O . ALA A 1 87 ? -7.603 2.873 3.672 1.00 91.81 87 ALA A O 1
ATOM 669 N N . MET A 1 88 ? -6.633 3.370 5.624 1.00 92.06 88 MET A N 1
ATOM 670 C C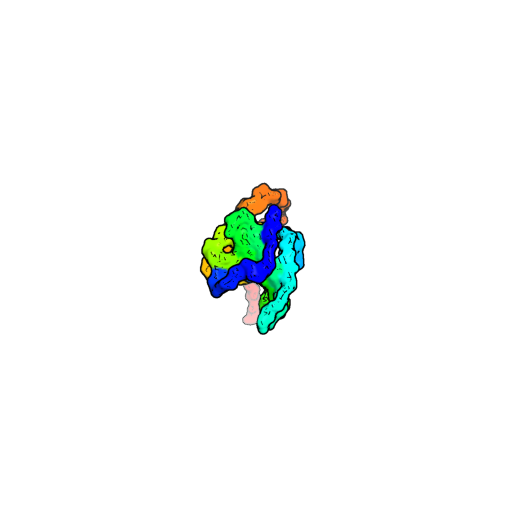A . MET A 1 88 ? -7.059 2.131 6.293 1.00 92.06 88 MET A CA 1
ATOM 671 C C . MET A 1 88 ? -8.579 1.960 6.238 1.00 92.06 88 MET A C 1
ATOM 673 O O . MET A 1 88 ? -9.073 0.859 5.996 1.00 92.06 88 MET A O 1
ATOM 677 N N . SER A 1 89 ? -9.330 3.044 6.468 1.00 90.75 89 SER A N 1
ATOM 678 C CA . SER A 1 89 ? -10.792 3.029 6.419 1.00 90.75 89 SER A CA 1
ATOM 679 C C . SER A 1 89 ? -11.304 2.683 5.024 1.00 90.75 89 SER A C 1
ATOM 681 O O . SER A 1 89 ? -12.145 1.791 4.919 1.00 90.75 89 SER A O 1
ATOM 683 N N . LEU A 1 90 ? -10.785 3.358 3.992 1.00 92.62 90 LEU A N 1
ATOM 684 C CA . LEU A 1 90 ? -11.163 3.170 2.591 1.00 92.62 90 LEU A CA 1
ATOM 685 C C . LEU A 1 90 ? -10.870 1.749 2.100 1.00 92.62 90 LEU A C 1
ATOM 687 O O . LEU A 1 90 ? -11.711 1.143 1.448 1.00 92.62 90 LEU A O 1
ATOM 691 N N . LEU A 1 91 ? -9.704 1.212 2.456 1.00 93.88 91 LEU A N 1
ATOM 692 C CA . LEU A 1 91 ? -9.245 -0.116 2.040 1.00 93.88 91 LEU A CA 1
ATOM 693 C C . LEU A 1 91 ? -9.858 -1.266 2.863 1.00 93.88 91 LEU A C 1
ATOM 695 O O . LEU A 1 91 ? -9.532 -2.427 2.645 1.00 93.88 91 LEU A O 1
ATOM 699 N N . ASP A 1 92 ? -10.711 -0.955 3.844 1.00 93.69 92 ASP A N 1
ATOM 700 C CA . ASP A 1 92 ? -11.249 -1.912 4.822 1.00 93.69 92 ASP A CA 1
ATOM 701 C C . ASP A 1 92 ? -10.188 -2.805 5.500 1.00 93.69 92 ASP A C 1
ATOM 703 O O . ASP A 1 92 ? -10.438 -3.965 5.820 1.00 93.69 92 ASP A O 1
ATOM 707 N N . VAL A 1 93 ? -8.996 -2.252 5.757 1.00 93.06 93 VAL A N 1
ATOM 708 C CA . VAL A 1 93 ? -7.884 -3.007 6.355 1.00 93.06 93 VAL A CA 1
ATOM 709 C C . VAL A 1 93 ? -8.170 -3.338 7.817 1.00 93.06 93 VAL A C 1
ATOM 711 O O . VAL A 1 93 ? -8.576 -2.483 8.623 1.00 93.06 93 VAL A O 1
ATOM 714 N N . ARG A 1 94 ? -7.907 -4.595 8.170 1.00 91.62 94 ARG A N 1
ATOM 715 C CA . ARG A 1 94 ? -8.038 -5.170 9.508 1.00 91.62 94 ARG A CA 1
ATOM 716 C C . ARG A 1 94 ? -6.668 -5.342 10.150 1.00 91.62 94 ARG A C 1
ATOM 718 O O . ARG A 1 94 ? -5.649 -5.499 9.494 1.00 91.62 94 ARG A O 1
ATOM 725 N N . ARG A 1 95 ? -6.643 -5.389 11.485 1.00 90.44 95 ARG A N 1
ATOM 726 C CA . ARG A 1 95 ? -5.392 -5.491 12.258 1.00 90.44 95 ARG A CA 1
ATOM 727 C C . ARG A 1 95 ? -4.520 -6.695 11.872 1.00 90.44 95 ARG A C 1
ATOM 729 O O . ARG A 1 95 ? -3.306 -6.563 11.897 1.00 90.44 95 ARG A O 1
ATOM 736 N N . HIS A 1 96 ? -5.119 -7.850 11.584 1.00 92.56 96 HIS A N 1
ATOM 737 C CA . HIS A 1 96 ? -4.373 -9.068 11.237 1.00 92.56 96 HIS A CA 1
ATOM 738 C C . HIS A 1 96 ? -3.845 -9.066 9.796 1.00 92.56 96 HIS A C 1
ATOM 740 O O . HIS A 1 96 ? -3.063 -9.940 9.453 1.00 92.56 96 HIS A O 1
ATOM 746 N N . GLU A 1 97 ? -4.265 -8.099 8.979 1.00 95.19 97 GLU A N 1
ATOM 747 C CA . GLU A 1 97 ? -3.832 -7.948 7.587 1.00 95.19 97 GLU A CA 1
ATOM 748 C C . GLU A 1 97 ? -2.612 -7.021 7.478 1.00 95.19 97 GLU A C 1
ATOM 750 O O . GLU A 1 97 ? -2.081 -6.820 6.394 1.00 95.19 97 GLU A O 1
ATOM 755 N N . VAL A 1 98 ? -2.147 -6.442 8.593 1.00 95.38 98 VAL A N 1
ATOM 756 C CA . VAL A 1 98 ? -0.913 -5.651 8.628 1.00 95.38 98 VAL A CA 1
ATOM 757 C C . VAL A 1 98 ? 0.254 -6.574 8.963 1.00 95.38 98 VAL A C 1
ATOM 759 O O . VAL A 1 98 ? 0.367 -7.041 10.097 1.00 95.38 98 VAL A O 1
ATOM 762 N N . ILE A 1 99 ? 1.132 -6.805 7.986 1.00 95.44 99 ILE A N 1
ATOM 763 C CA . ILE A 1 99 ? 2.331 -7.641 8.136 1.00 95.44 99 ILE A CA 1
ATOM 764 C C . ILE A 1 99 ? 3.445 -6.837 8.802 1.00 95.44 99 ILE A C 1
ATOM 766 O O . ILE A 1 99 ? 4.066 -7.276 9.770 1.00 95.44 99 ILE A O 1
ATOM 770 N N . TRP A 1 100 ? 3.699 -5.639 8.280 1.00 93.56 100 TRP A N 1
ATOM 771 C CA . TRP A 1 100 ? 4.788 -4.787 8.731 1.00 93.56 100 TRP A CA 1
ATOM 772 C C . TRP A 1 100 ? 4.391 -3.318 8.640 1.00 93.56 100 TRP A C 1
ATOM 774 O O . TRP A 1 100 ? 3.566 -2.920 7.823 1.00 93.56 100 TRP A O 1
ATOM 784 N N . VAL A 1 101 ? 4.982 -2.499 9.502 1.00 90.81 101 VAL A N 1
ATOM 785 C CA . VAL A 1 101 ? 4.762 -1.055 9.547 1.00 90.81 101 VAL A CA 1
ATOM 786 C C . VAL A 1 101 ? 6.100 -0.374 9.805 1.00 90.81 101 VAL A C 1
ATOM 788 O O . VAL A 1 101 ? 6.860 -0.816 10.679 1.00 90.81 101 VAL A O 1
ATOM 791 N N . ALA A 1 102 ? 6.365 0.719 9.087 1.00 86.81 102 ALA A N 1
ATOM 792 C CA . ALA A 1 102 ? 7.533 1.545 9.346 1.00 86.81 102 ALA A CA 1
ATOM 793 C C . ALA A 1 102 ? 7.594 1.962 10.833 1.00 86.81 102 ALA A C 1
ATOM 795 O O . ALA A 1 102 ? 6.556 2.291 11.427 1.00 86.81 102 ALA A O 1
ATOM 796 N N . PRO A 1 103 ? 8.776 1.929 11.483 1.00 84.50 103 PRO A N 1
ATOM 797 C CA . PRO A 1 103 ? 8.889 2.123 12.929 1.00 84.50 103 PRO A CA 1
ATOM 798 C C . PRO A 1 103 ? 8.230 3.402 13.458 1.00 84.50 103 PRO A C 1
ATOM 800 O O . PRO A 1 103 ? 7.547 3.351 14.482 1.00 84.50 103 PRO A O 1
ATOM 803 N N . HIS A 1 104 ? 8.372 4.522 12.748 1.00 80.88 104 HIS A N 1
ATOM 804 C CA . HIS A 1 104 ? 7.811 5.824 13.125 1.00 80.88 104 HIS A CA 1
ATOM 805 C C . HIS A 1 104 ? 6.289 5.918 12.946 1.00 80.88 104 HIS A C 1
ATOM 807 O O . HIS A 1 104 ? 5.642 6.747 13.584 1.00 80.88 104 HIS A O 1
ATOM 813 N N . LEU A 1 105 ? 5.683 5.024 12.162 1.00 80.81 105 LEU A N 1
ATOM 814 C CA . LEU A 1 105 ? 4.231 4.952 11.975 1.00 80.81 105 LEU A CA 1
ATOM 815 C C . LEU A 1 105 ? 3.517 4.096 13.024 1.00 80.81 105 LEU A C 1
ATOM 817 O O . LEU A 1 105 ? 2.292 4.187 13.142 1.00 80.81 105 LEU A O 1
ATOM 821 N N . LYS A 1 106 ? 4.242 3.277 13.802 1.00 79.69 106 LYS A N 1
ATOM 822 C CA . LYS A 1 106 ? 3.651 2.317 14.756 1.00 79.69 106 LYS A CA 1
ATOM 823 C C . LYS A 1 106 ? 2.607 2.963 15.664 1.00 79.69 106 LYS A C 1
ATOM 825 O O . LYS A 1 106 ? 1.488 2.462 15.770 1.00 79.69 106 LYS A O 1
ATOM 830 N N . THR A 1 107 ? 2.941 4.087 16.292 1.00 78.44 107 THR A N 1
ATOM 831 C CA . THR A 1 107 ? 2.041 4.785 17.224 1.00 78.44 107 THR A CA 1
ATOM 832 C C . THR A 1 107 ? 0.768 5.275 16.529 1.00 78.44 107 THR A C 1
ATOM 834 O O . THR A 1 107 ? -0.331 5.090 17.052 1.00 78.44 107 THR A O 1
ATOM 837 N N . HIS A 1 108 ? 0.890 5.836 15.323 1.00 77.88 108 HIS A N 1
ATOM 838 C CA . HIS A 1 108 ? -0.244 6.344 14.548 1.00 77.88 108 HIS A CA 1
ATOM 839 C C . HIS A 1 108 ? -1.154 5.220 14.036 1.00 77.88 108 HIS A C 1
ATOM 841 O O . HIS A 1 108 ? -2.380 5.344 14.101 1.00 77.88 108 HIS A O 1
ATOM 847 N N . LEU A 1 109 ? -0.573 4.097 13.607 1.00 77.88 109 LEU A N 1
ATOM 848 C CA . LEU A 1 109 ? -1.318 2.916 13.174 1.00 77.88 109 LEU A CA 1
ATOM 849 C C . LEU A 1 109 ? -2.179 2.345 14.308 1.00 77.88 109 LEU A C 1
ATOM 851 O O . LEU A 1 109 ? -3.360 2.055 14.107 1.00 77.88 109 LEU A O 1
ATOM 855 N N . TRP A 1 110 ? -1.621 2.221 15.516 1.00 75.75 110 TRP A N 1
ATOM 856 C CA . TRP A 1 110 ? -2.363 1.706 16.669 1.00 75.75 110 TRP A CA 1
ATOM 857 C C . TRP A 1 110 ? -3.563 2.579 17.038 1.00 75.75 110 TRP A C 1
ATOM 859 O O . TRP A 1 110 ? -4.624 2.047 17.377 1.00 75.75 110 TRP A O 1
ATOM 869 N N . VAL A 1 111 ? -3.428 3.904 16.934 1.00 80.75 111 VAL A N 1
ATOM 870 C CA . VAL A 1 111 ? -4.542 4.839 17.142 1.00 80.75 111 VAL A CA 1
ATOM 871 C C . VAL A 1 111 ? -5.611 4.645 16.064 1.00 80.75 111 VAL A C 1
ATOM 873 O O . VAL A 1 111 ? -6.781 4.453 16.403 1.00 80.75 111 VAL A O 1
ATOM 876 N N . ALA A 1 112 ? -5.221 4.608 14.787 1.00 76.69 112 ALA A N 1
ATOM 877 C CA . ALA A 1 112 ? -6.147 4.439 13.667 1.00 76.69 112 ALA A CA 1
ATOM 878 C C . ALA A 1 112 ? -6.953 3.128 13.761 1.00 76.69 112 ALA A C 1
ATOM 880 O O . ALA A 1 112 ? -8.185 3.140 13.668 1.00 76.69 112 ALA A O 1
ATOM 881 N N . LEU A 1 113 ? -6.282 2.003 14.028 1.00 78.38 113 LEU A N 1
ATOM 882 C CA . LEU A 1 113 ? -6.933 0.698 14.178 1.00 78.38 113 LEU A CA 1
ATOM 883 C C . LEU A 1 113 ? -7.858 0.650 15.406 1.00 78.38 113 LEU A C 1
ATOM 885 O O . LEU A 1 113 ? -8.963 0.107 15.333 1.00 78.38 113 LEU A O 1
ATOM 889 N N . ARG A 1 114 ? -7.452 1.244 16.537 1.00 76.06 114 ARG A N 1
ATOM 890 C CA . ARG A 1 114 ? -8.256 1.263 17.772 1.00 76.06 114 ARG A CA 1
ATOM 891 C C . ARG A 1 114 ? -9.527 2.099 17.627 1.00 76.06 114 ARG A C 1
ATOM 893 O O . ARG A 1 114 ? -10.581 1.700 18.128 1.00 76.06 114 ARG A O 1
ATOM 900 N N . GLU A 1 115 ? -9.452 3.241 16.950 1.00 73.50 115 GLU A N 1
ATOM 901 C CA . GLU A 1 115 ? -10.627 4.073 16.676 1.00 73.50 115 GLU A CA 1
ATOM 902 C C . GLU A 1 115 ? -11.642 3.360 15.781 1.00 73.50 115 GLU A C 1
ATOM 904 O O . GLU A 1 115 ? -12.849 3.478 16.010 1.00 73.50 115 GLU A O 1
ATOM 909 N N . ARG A 1 116 ? -11.175 2.565 14.811 1.00 70.25 116 ARG A N 1
ATOM 910 C CA . ARG A 1 116 ? -12.055 1.756 13.962 1.00 70.25 116 ARG A CA 1
ATOM 911 C C . ARG A 1 116 ? -12.789 0.683 14.761 1.00 70.25 116 ARG A C 1
ATOM 913 O O . ARG A 1 116 ? -14.000 0.562 14.614 1.00 70.25 116 ARG A O 1
ATOM 920 N N . ILE A 1 117 ? -12.096 -0.038 15.650 1.00 66.75 117 ILE A N 1
ATOM 921 C CA . ILE A 1 117 ? -12.727 -1.041 16.531 1.00 66.75 117 ILE A CA 1
ATOM 922 C C . ILE A 1 117 ? -13.837 -0.393 17.370 1.00 66.75 117 ILE A C 1
ATOM 924 O O . ILE A 1 117 ? -14.928 -0.946 17.473 1.00 66.75 117 ILE A O 1
ATOM 928 N N . ARG A 1 118 ? -13.604 0.813 17.911 1.00 63.84 118 ARG A N 1
ATOM 929 C CA . ARG A 1 118 ? -14.627 1.561 18.662 1.00 63.84 118 ARG A CA 1
ATOM 930 C C . ARG A 1 118 ? -15.839 1.948 17.810 1.00 63.84 118 ARG A C 1
ATOM 932 O O . ARG A 1 118 ? -16.960 1.833 18.293 1.00 63.84 118 ARG A O 1
ATOM 939 N N . LYS A 1 119 ? -15.635 2.391 16.565 1.00 59.91 119 LYS A N 1
ATOM 940 C CA . LYS A 1 119 ? -16.731 2.803 15.667 1.00 59.91 119 LYS A CA 1
ATOM 941 C C . LYS A 1 119 ? -17.498 1.616 15.068 1.00 59.91 119 LYS A C 1
ATOM 943 O O . LYS A 1 119 ? -18.716 1.686 14.952 1.00 59.91 119 LYS A O 1
ATOM 948 N N . GLY A 1 120 ? -16.819 0.509 14.762 1.00 51.16 120 GLY A N 1
ATOM 949 C CA . GLY A 1 120 ? -17.441 -0.733 14.283 1.00 51.16 120 GLY A CA 1
ATOM 950 C C . GLY A 1 120 ? -18.281 -1.454 15.345 1.00 51.16 120 GLY A C 1
ATOM 951 O O . GLY A 1 120 ? -19.215 -2.177 15.005 1.00 51.16 120 GLY A O 1
ATOM 952 N N . PHE A 1 121 ? -18.019 -1.207 16.634 1.00 45.03 121 PHE A N 1
ATOM 953 C CA . PHE A 1 121 ? -18.780 -1.794 17.742 1.00 45.03 121 PHE A CA 1
ATOM 954 C C . PHE A 1 121 ? -20.200 -1.213 17.906 1.00 45.03 121 PHE A C 1
ATOM 956 O O . PHE A 1 121 ? -21.020 -1.796 18.609 1.00 45.03 121 PHE A O 1
ATOM 963 N N . ILE A 1 122 ? -20.529 -0.100 17.238 1.00 49.38 122 ILE A N 1
ATOM 964 C CA . ILE A 1 122 ? -21.873 0.507 17.296 1.00 49.38 122 ILE A CA 1
ATOM 965 C C . ILE A 1 122 ? -22.811 -0.072 16.212 1.00 49.38 122 ILE A C 1
ATOM 967 O O . ILE A 1 122 ? -24.027 -0.004 16.359 1.00 49.38 122 ILE A O 1
ATOM 971 N N . GLY A 1 123 ? -22.277 -0.712 15.162 1.00 41.50 123 GLY A N 1
ATOM 972 C CA . GLY A 1 123 ? -23.059 -1.177 14.003 1.00 41.50 123 GLY A CA 1
ATOM 973 C C . GLY A 1 123 ? -23.343 -2.681 13.916 1.00 41.50 123 GLY A C 1
ATOM 974 O O . GLY A 1 123 ? -24.058 -3.101 13.014 1.00 41.50 123 GLY A O 1
ATOM 975 N N . SER A 1 124 ? -22.811 -3.517 14.813 1.00 41.59 124 SER A N 1
ATOM 976 C CA . SER A 1 124 ? -23.038 -4.968 14.758 1.00 41.59 124 SER A CA 1
ATOM 977 C C . SER A 1 124 ? -23.249 -5.556 16.149 1.00 41.59 124 SER A C 1
ATOM 979 O O . SER A 1 124 ? -22.374 -6.202 16.725 1.00 41.59 124 SER A O 1
ATOM 981 N N . ARG A 1 125 ? -24.465 -5.389 16.686 1.00 41.84 125 ARG A N 1
ATOM 982 C CA . ARG A 1 125 ? -25.013 -6.372 17.629 1.00 41.84 125 ARG A CA 1
ATOM 983 C C . ARG A 1 125 ? -25.346 -7.644 16.845 1.00 41.84 125 ARG A C 1
ATOM 985 O O . ARG A 1 125 ? -26.509 -7.970 16.644 1.00 41.84 125 ARG A O 1
ATOM 992 N N . ARG A 1 126 ? -24.327 -8.402 16.432 1.00 41.81 126 ARG A N 1
ATOM 993 C CA . ARG A 1 126 ? -24.490 -9.856 16.427 1.00 41.81 126 ARG A CA 1
ATOM 994 C C . ARG A 1 126 ? -24.467 -10.266 17.889 1.00 41.81 126 ARG A C 1
ATOM 996 O O . ARG A 1 126 ? -23.429 -10.226 18.542 1.00 41.81 126 ARG A O 1
ATOM 1003 N N . THR A 1 127 ? -25.643 -10.576 18.412 1.00 41.75 127 THR A N 1
ATOM 1004 C CA . THR A 1 127 ? -25.832 -11.306 19.661 1.00 41.75 127 THR A CA 1
ATOM 1005 C C . THR A 1 127 ? -24.967 -12.561 19.607 1.00 41.75 127 THR A C 1
ATOM 1007 O O . THR A 1 127 ? -25.309 -13.543 18.956 1.00 41.75 127 THR A O 1
ATOM 1010 N N . VAL A 1 128 ? -23.810 -12.521 20.266 1.00 44.88 128 VAL A N 1
ATOM 1011 C CA . VAL A 1 128 ? -23.073 -13.734 20.618 1.00 44.88 128 VAL A CA 1
ATOM 1012 C C . VAL A 1 128 ? -23.940 -14.440 21.664 1.00 44.88 128 VAL A C 1
ATOM 1014 O O . VAL A 1 128 ? -24.192 -13.842 22.715 1.00 44.88 128 VAL A O 1
ATOM 1017 N N . PRO A 1 129 ? -24.462 -15.655 21.414 1.00 36.53 129 PRO A N 1
ATOM 1018 C CA . PRO A 1 129 ? -25.184 -16.379 22.447 1.00 36.53 129 PRO A CA 1
ATOM 1019 C C . PRO A 1 129 ? -24.222 -16.638 23.617 1.00 36.53 129 PRO A C 1
ATOM 1021 O O . PRO A 1 129 ? -23.113 -17.135 23.401 1.00 36.53 129 PRO A O 1
ATOM 1024 N N . PRO A 1 130 ? -24.597 -16.306 24.864 1.00 44.03 130 PRO A N 1
ATOM 1025 C CA . PRO A 1 130 ? -23.716 -16.461 26.007 1.00 44.03 130 PRO A CA 1
ATOM 1026 C C . PRO A 1 130 ? -23.726 -17.923 26.452 1.00 44.03 130 PRO A C 1
ATOM 1028 O O . PRO A 1 130 ? -24.347 -18.267 27.451 1.00 44.03 130 PRO A O 1
ATOM 1031 N N . LYS A 1 131 ? -23.059 -18.810 25.714 1.00 50.00 131 LYS A N 1
ATOM 1032 C CA . LYS A 1 131 ? -22.736 -20.162 26.184 1.00 50.00 131 LYS A CA 1
ATOM 1033 C C . LYS A 1 131 ? -21.439 -20.627 25.541 1.00 50.00 131 LYS A C 1
ATOM 1035 O O . LYS A 1 131 ? -21.465 -21.056 24.399 1.00 50.00 131 LYS A O 1
ATOM 1040 N N . LEU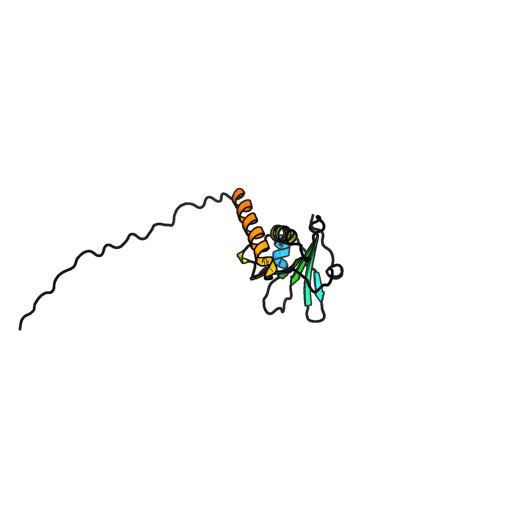 A 1 132 ? -20.338 -20.538 26.292 1.00 42.62 132 LEU A N 1
ATOM 1041 C CA . LEU A 1 132 ? -19.273 -21.556 26.399 1.00 42.62 132 LEU A CA 1
ATOM 1042 C C . LEU A 1 132 ? -18.077 -21.003 27.194 1.00 42.62 132 LEU A C 1
ATOM 1044 O O . LEU A 1 132 ? -16.960 -20.911 26.711 1.00 42.62 132 LEU A O 1
ATOM 1048 N N . TYR A 1 133 ? -18.315 -20.674 28.462 1.00 42.94 133 TYR A N 1
ATOM 1049 C CA . TYR A 1 133 ? -17.277 -20.791 29.490 1.00 42.94 133 TYR A CA 1
ATOM 1050 C C . TYR A 1 133 ? -17.886 -21.495 30.700 1.00 42.94 133 TYR A C 1
ATOM 1052 O O . TYR A 1 133 ? -18.027 -20.937 31.786 1.00 42.94 133 TYR A O 1
ATOM 1060 N N . ALA A 1 134 ? -18.286 -22.752 30.498 1.00 46.38 134 ALA A N 1
ATOM 1061 C CA . ALA A 1 134 ? -18.383 -23.674 31.615 1.00 46.38 134 ALA A CA 1
ATOM 1062 C C . ALA A 1 134 ? -16.946 -23.959 32.068 1.00 46.38 134 ALA A C 1
ATOM 1064 O O . ALA A 1 134 ? -16.180 -24.619 31.370 1.00 46.38 134 ALA A O 1
ATOM 1065 N N . ARG A 1 135 ? -16.561 -23.397 33.216 1.00 44.72 135 ARG A N 1
ATOM 1066 C CA . ARG A 1 135 ? -15.321 -23.764 33.903 1.00 44.72 135 ARG A CA 1
ATOM 1067 C C . ARG A 1 135 ? -15.337 -25.279 34.152 1.00 44.72 135 ARG A C 1
ATOM 1069 O O . ARG A 1 135 ? -16.341 -25.761 34.685 1.00 44.72 135 ARG A O 1
ATOM 1076 N N . PRO A 1 136 ? -14.269 -26.035 33.850 1.00 44.22 136 PRO A N 1
ATOM 1077 C CA . PRO A 1 136 ? -14.159 -27.387 34.371 1.00 44.22 136 PRO A CA 1
ATOM 1078 C C . PRO A 1 136 ? -14.151 -27.311 35.903 1.00 44.22 136 PRO A C 1
ATOM 1080 O O . PRO A 1 136 ? -13.321 -26.629 36.508 1.00 44.22 136 PRO A O 1
ATOM 1083 N N . ARG A 1 137 ? -15.141 -27.961 36.528 1.00 47.81 137 ARG A N 1
ATOM 1084 C CA . ARG A 1 137 ? -15.187 -28.161 37.978 1.00 47.81 137 ARG A CA 1
ATOM 1085 C C . ARG A 1 137 ? -13.913 -28.889 38.397 1.00 47.81 137 ARG A C 1
ATOM 1087 O O . ARG A 1 137 ? -13.547 -29.905 37.813 1.00 47.81 137 ARG A O 1
ATOM 1094 N N . SER A 1 138 ? -13.268 -28.356 39.425 1.00 48.56 138 SER A N 1
ATOM 1095 C CA . SER A 1 138 ? -12.163 -28.983 40.133 1.00 48.56 138 SER A CA 1
ATOM 1096 C C . SER A 1 138 ? -12.535 -30.406 40.556 1.00 48.56 138 SER A C 1
ATOM 1098 O O . SER A 1 138 ? -13.500 -30.630 41.289 1.00 48.56 138 SER A O 1
ATOM 1100 N N . ILE A 1 139 ? -11.750 -31.380 40.101 1.00 52.38 139 ILE A N 1
ATOM 1101 C CA . ILE A 1 139 ? -11.795 -32.745 40.618 1.00 52.38 139 ILE A CA 1
ATOM 1102 C C . ILE A 1 139 ? -11.230 -32.694 42.041 1.00 52.38 139 ILE A C 1
ATOM 1104 O O . ILE A 1 139 ? -10.030 -32.509 42.246 1.00 52.38 139 ILE A O 1
ATOM 1108 N N . ARG A 1 140 ? -12.110 -32.826 43.041 1.00 49.19 140 ARG A N 1
ATOM 1109 C CA . ARG A 1 140 ? -11.720 -33.134 44.421 1.00 49.19 140 ARG A CA 1
ATOM 1110 C C . ARG A 1 140 ? -11.039 -34.504 44.420 1.00 49.19 140 ARG A C 1
ATOM 1112 O O . ARG A 1 140 ? -11.697 -35.513 44.193 1.00 49.19 140 ARG A O 1
ATOM 1119 N N . ARG A 1 141 ? -9.736 -34.547 44.712 1.00 48.19 141 ARG A N 1
ATOM 1120 C CA . ARG A 1 141 ? -9.063 -35.775 45.155 1.00 48.19 141 ARG A CA 1
ATOM 1121 C C . ARG A 1 141 ? -9.522 -36.075 46.580 1.00 48.19 141 ARG A C 1
ATOM 1123 O O . ARG A 1 141 ? -9.080 -35.433 47.526 1.00 48.19 141 ARG A O 1
ATOM 1130 N N . SER A 1 142 ? -10.442 -37.019 46.713 1.00 51.66 142 SER A N 1
ATOM 1131 C CA . SER A 1 142 ? -10.834 -37.624 47.983 1.00 51.66 142 SER A CA 1
ATOM 1132 C C . SER A 1 142 ? -10.102 -38.947 48.184 1.00 51.66 142 SER A C 1
ATOM 1134 O O . SER A 1 142 ? -10.119 -39.788 47.292 1.00 51.66 142 SER A O 1
ATOM 1136 N N . GLY A 1 143 ? -9.571 -39.148 49.390 1.00 47.19 143 GLY A N 1
ATOM 1137 C CA . GLY A 1 143 ? -9.481 -40.475 50.000 1.00 47.19 143 GLY A CA 1
ATOM 1138 C C . GLY A 1 143 ? -8.128 -41.163 49.890 1.00 47.19 143 GLY A C 1
ATOM 1139 O O . GLY A 1 143 ? -7.882 -41.927 48.966 1.00 47.19 143 GLY A O 1
ATOM 1140 N N . GLY A 1 144 ? -7.283 -40.945 50.897 1.00 53.22 144 GLY A N 1
ATOM 1141 C CA . GLY A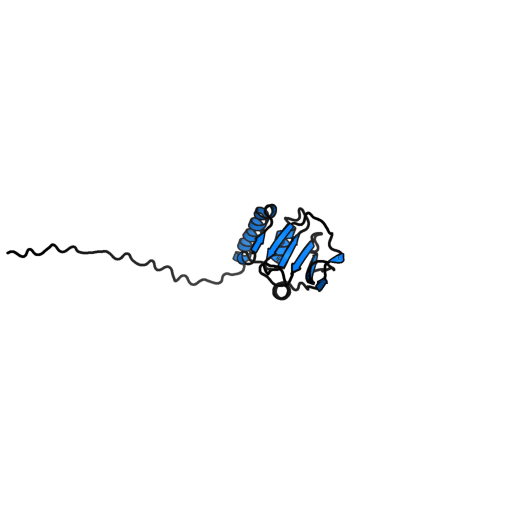 1 144 ? -6.209 -41.876 51.215 1.00 53.22 144 GLY A CA 1
ATOM 1142 C C . GLY A 1 144 ? -6.759 -43.194 51.767 1.00 53.22 144 GLY A C 1
ATOM 1143 O O . GLY A 1 144 ? -7.737 -43.207 52.514 1.00 53.22 144 GLY A O 1
ATOM 1144 N N . GLN A 1 145 ? -6.075 -44.291 51.451 1.00 52.69 145 GLN A N 1
ATOM 1145 C CA . GLN A 1 145 ? -6.176 -45.552 52.178 1.00 52.69 145 GLN A CA 1
ATOM 1146 C C . GLN A 1 145 ? -4.761 -46.051 52.499 1.00 52.69 145 GLN A C 1
ATOM 1148 O O . GLN A 1 145 ? -3.865 -46.032 51.659 1.00 52.69 145 GLN A O 1
ATOM 1153 N N . LYS A 1 146 ? -4.576 -46.386 53.778 1.00 60.25 146 LYS A N 1
ATOM 1154 C CA . LYS A 1 146 ? -3.339 -46.804 54.457 1.00 60.25 146 LYS A CA 1
ATOM 1155 C C . LYS A 1 146 ? -2.836 -48.189 53.997 1.00 60.25 146 LYS A C 1
ATOM 1157 O O . LYS A 1 146 ? -3.617 -48.953 53.438 1.00 60.25 146 LYS A O 1
ATOM 1162 N N . PRO A 1 147 ? -1.564 -48.537 54.286 1.00 59.09 147 PRO A N 1
ATOM 1163 C CA . PRO A 1 147 ? -0.926 -49.754 53.792 1.00 59.09 147 PRO A CA 1
ATOM 1164 C C . PRO A 1 147 ? -1.314 -50.995 54.608 1.00 59.09 147 PRO A C 1
ATOM 1166 O O . PRO A 1 147 ? -1.415 -50.939 55.837 1.00 59.09 147 PRO A O 1
ATOM 1169 N N . ALA A 1 148 ? -1.456 -52.130 53.923 1.00 61.78 148 ALA A N 1
ATOM 1170 C CA . ALA A 1 148 ? -1.522 -53.445 54.546 1.00 61.78 148 ALA A CA 1
ATOM 1171 C C . ALA A 1 148 ? -0.100 -53.972 54.791 1.00 61.78 148 ALA A C 1
ATOM 1173 O O . ALA A 1 148 ? 0.715 -54.075 53.877 1.00 61.78 148 ALA A O 1
ATOM 1174 N N . ARG A 1 149 ? 0.184 -54.290 56.056 1.00 56.66 149 ARG A N 1
ATOM 1175 C CA . ARG A 1 149 ? 1.351 -55.061 56.485 1.00 56.66 149 ARG A CA 1
ATOM 1176 C C . ARG A 1 149 ? 1.202 -56.501 55.995 1.00 56.66 149 ARG A C 1
ATOM 1178 O O . ARG A 1 149 ? 0.160 -57.103 56.234 1.00 56.66 149 ARG A O 1
ATOM 1185 N N . LEU A 1 150 ? 2.262 -57.071 55.435 1.00 60.09 150 LEU A N 1
ATOM 1186 C CA . LEU A 1 150 ? 2.435 -58.518 55.342 1.00 60.09 150 LEU A CA 1
ATOM 1187 C C . LEU A 1 150 ? 3.741 -58.886 56.043 1.00 60.09 150 LEU A C 1
ATOM 1189 O O . LEU A 1 150 ? 4.796 -58.322 55.764 1.00 60.09 150 LEU A O 1
ATOM 1193 N N . ARG A 1 151 ? 3.590 -59.761 57.038 1.00 52.25 151 ARG A N 1
ATOM 1194 C CA . ARG A 1 151 ? 4.651 -60.407 57.805 1.00 52.25 151 ARG A CA 1
ATOM 1195 C C . ARG A 1 151 ? 5.330 -61.472 56.940 1.00 52.25 151 ARG A C 1
ATOM 1197 O O . ARG A 1 151 ? 4.631 -62.186 56.224 1.00 52.25 151 ARG A O 1
ATOM 1204 N N . ALA A 1 152 ? 6.632 -61.631 57.132 1.00 66.94 152 ALA A N 1
ATOM 1205 C CA . ALA A 1 152 ? 7.266 -62.932 57.307 1.00 66.94 152 ALA A CA 1
ATOM 1206 C C . ALA A 1 152 ? 8.092 -62.838 58.595 1.00 66.94 152 ALA A C 1
ATOM 1208 O O . ALA A 1 152 ? 8.702 -61.760 58.793 1.00 66.94 152 ALA A O 1
#

pLDDT: mean 78.69, std 18.33, range [36.53, 97.69]

Sequence (152 aa):
MIRQFTLEDWPSGLEQDAILLSLDPDEIARRSGVRFDAGVDALDVFEAAVVDLGNGKSFALQYYPNAPISGTTLILRPHSARGLKDAMSLLDVRRHEVIWVAPHLKTHLWVALRERIRKGFIGSRRTVPPKLYARPRSIRRSGGQKPARLRA